Protein AF-A0A3S0G8B0-F1 (afdb_monomer_lite)

Foldseek 3Di:
DVLVVVQVVCVVPVDDDDDDDPDPVSQVPRDPKDFDDDPRDTPDIDD

pLDDT: mean 87.96, std 5.53, range [68.88, 95.81]

Structure (mmCIF, N/CA/C/O backbone):
data_AF-A0A3S0G8B0-F1
#
_entry.id   AF-A0A3S0G8B0-F1
#
loop_
_atom_site.group_PDB
_atom_site.id
_atom_site.type_symbol
_atom_site.label_atom_id
_atom_site.label_alt_id
_atom_site.label_comp_id
_atom_site.label_asym_id
_atom_site.label_entity_id
_atom_site.label_seq_id
_atom_site.pdbx_PDB_ins_code
_atom_site.Cartn_x
_atom_site.Cartn_y
_atom_site.Cartn_z
_atom_site.occupancy
_atom_site.B_iso_or_equiv
_atom_site.auth_seq_id
_atom_site.auth_comp_id
_atom_site.auth_asym_id
_atom_site.auth_atom_id
_atom_site.pdbx_PDB_model_num
ATOM 1 N N . GLU A 1 1 ? 14.127 4.952 1.532 1.00 68.88 1 GLU A N 1
ATOM 2 C CA . GLU A 1 1 ? 14.817 4.159 0.492 1.00 68.88 1 GLU A CA 1
ATOM 3 C C . GLU A 1 1 ? 13.984 2.984 -0.013 1.00 68.88 1 GLU A C 1
ATOM 5 O O . GLU A 1 1 ? 13.548 3.063 -1.148 1.00 68.88 1 GLU A O 1
ATOM 10 N N . MET A 1 2 ? 13.654 1.964 0.793 1.00 80.00 2 MET A N 1
ATOM 11 C CA . MET A 1 2 ? 12.967 0.742 0.307 1.00 80.00 2 MET A CA 1
ATOM 12 C C . MET A 1 2 ? 11.621 0.979 -0.412 1.00 80.00 2 MET A C 1
ATOM 14 O O . MET A 1 2 ? 11.359 0.380 -1.448 1.00 80.00 2 MET A O 1
ATOM 18 N N . ARG A 1 3 ? 10.788 1.898 0.086 1.00 78.06 3 ARG A N 1
ATOM 19 C CA . ARG A 1 3 ? 9.491 2.253 -0.527 1.00 78.06 3 ARG A CA 1
ATOM 20 C C . ARG A 1 3 ? 9.600 2.811 -1.952 1.00 78.06 3 ARG A C 1
ATOM 22 O O . ARG A 1 3 ? 8.767 2.491 -2.792 1.00 78.06 3 ARG A O 1
ATOM 29 N N . PHE A 1 4 ? 10.649 3.583 -2.241 1.00 82.12 4 PHE A N 1
ATOM 30 C CA . PHE A 1 4 ? 10.898 4.066 -3.602 1.00 82.12 4 PHE A CA 1
ATOM 31 C C . PHE A 1 4 ? 11.287 2.924 -4.535 1.00 82.12 4 PHE A C 1
ATOM 33 O O . PHE A 1 4 ? 10.851 2.907 -5.677 1.00 82.12 4 PHE A O 1
ATOM 40 N N . GLU A 1 5 ? 12.047 1.950 -4.038 1.00 84.62 5 GLU A N 1
ATOM 41 C CA . GLU A 1 5 ? 12.464 0.798 -4.834 1.00 84.62 5 GLU A CA 1
ATOM 42 C C . GLU A 1 5 ? 11.288 -0.135 -5.146 1.00 84.62 5 GLU A C 1
ATOM 44 O O . GLU A 1 5 ? 11.141 -0.582 -6.279 1.00 84.62 5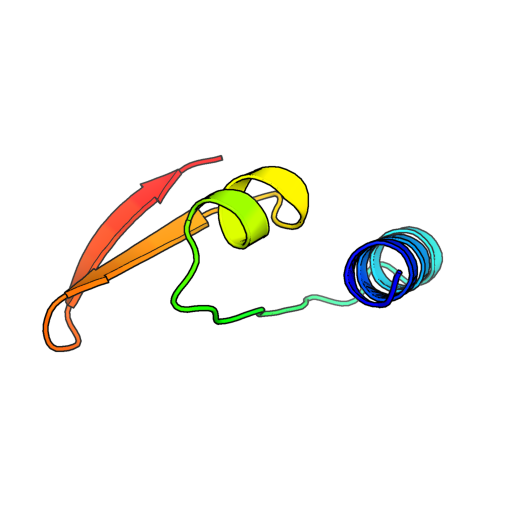 GLU A O 1
ATOM 49 N N . ILE A 1 6 ? 10.388 -0.358 -4.180 1.00 83.12 6 ILE A N 1
ATOM 50 C CA . ILE A 1 6 ? 9.145 -1.112 -4.410 1.00 83.12 6 ILE A CA 1
ATOM 51 C C . ILE A 1 6 ? 8.273 -0.406 -5.453 1.00 83.12 6 ILE A C 1
ATOM 53 O O . ILE A 1 6 ? 7.784 -1.064 -6.370 1.00 83.12 6 ILE A O 1
ATOM 57 N N . ARG A 1 7 ? 8.114 0.923 -5.357 1.00 82.62 7 ARG A N 1
ATOM 58 C CA . ARG A 1 7 ? 7.350 1.693 -6.349 1.00 82.62 7 ARG A CA 1
ATOM 59 C C . ARG A 1 7 ? 8.012 1.652 -7.729 1.00 82.62 7 ARG A C 1
ATOM 61 O O . ARG A 1 7 ? 7.331 1.388 -8.707 1.00 82.62 7 ARG A O 1
ATOM 68 N N . ARG A 1 8 ? 9.341 1.782 -7.803 1.00 87.62 8 ARG A N 1
ATOM 69 C CA . ARG A 1 8 ? 10.113 1.654 -9.050 1.00 87.62 8 ARG A CA 1
ATOM 70 C C . ARG A 1 8 ? 9.893 0.297 -9.720 1.00 87.62 8 ARG A C 1
ATOM 72 O O . ARG A 1 8 ? 9.644 0.248 -10.918 1.00 87.62 8 ARG A O 1
ATOM 79 N N . LEU A 1 9 ? 9.958 -0.793 -8.953 1.00 87.56 9 LEU A N 1
ATOM 80 C CA . LEU A 1 9 ? 9.713 -2.146 -9.459 1.00 87.56 9 LEU A CA 1
ATOM 81 C C . LEU A 1 9 ? 8.253 -2.342 -9.887 1.00 87.56 9 LEU A C 1
ATOM 83 O O . LEU A 1 9 ? 7.994 -2.972 -10.911 1.00 87.56 9 LEU A O 1
ATOM 87 N N . HIS A 1 10 ? 7.297 -1.800 -9.132 1.00 85.19 10 HIS A N 1
ATOM 88 C CA . HIS A 1 10 ? 5.889 -1.819 -9.522 1.00 85.19 10 HIS A CA 1
ATOM 89 C C . HIS A 1 10 ? 5.661 -1.058 -10.835 1.00 85.19 10 HIS A C 1
ATOM 91 O O . HIS A 1 10 ? 5.012 -1.592 -11.727 1.00 85.19 10 HIS A O 1
ATOM 97 N N . ASP A 1 11 ? 6.249 0.126 -11.004 1.00 85.25 11 ASP A N 1
ATOM 98 C CA . ASP A 1 11 ? 6.119 0.926 -12.227 1.00 85.25 11 ASP A CA 1
ATOM 99 C C . ASP A 1 11 ? 6.796 0.249 -13.436 1.00 85.25 11 ASP A C 1
ATOM 101 O O . ASP A 1 11 ? 6.286 0.313 -14.558 1.00 85.25 11 ASP A O 1
ATOM 105 N N . GLU A 1 12 ? 7.926 -0.429 -13.205 1.00 91.75 12 GLU A N 1
ATOM 106 C CA . GLU A 1 12 ? 8.698 -1.152 -14.222 1.00 91.75 12 GLU A CA 1
ATOM 107 C C . GLU A 1 12 ? 7.978 -2.420 -14.710 1.00 91.75 12 GLU A C 1
ATOM 109 O O . GLU A 1 12 ? 7.872 -2.645 -15.916 1.00 91.75 12 GLU A O 1
ATOM 114 N N . PHE A 1 13 ? 7.446 -3.235 -13.793 1.00 88.94 13 PHE A N 1
ATOM 115 C CA . PHE A 1 13 ? 6.876 -4.550 -14.121 1.00 88.94 13 PHE A CA 1
ATOM 116 C C . PHE A 1 13 ? 5.343 -4.603 -14.120 1.00 88.94 13 PHE A C 1
ATOM 118 O O . PHE A 1 13 ? 4.762 -5.547 -14.653 1.00 88.94 13 PHE A O 1
ATOM 125 N N . ARG A 1 14 ? 4.677 -3.600 -13.541 1.00 84.69 14 ARG A N 1
ATOM 126 C CA . ARG A 1 14 ? 3.212 -3.458 -13.443 1.00 84.69 14 ARG A CA 1
ATOM 127 C C . ARG A 1 14 ? 2.488 -4.645 -12.810 1.00 84.69 14 ARG A C 1
ATOM 129 O O . ARG A 1 14 ? 1.343 -4.941 -13.153 1.00 84.69 14 ARG A O 1
ATOM 136 N N . TYR A 1 15 ? 3.137 -5.333 -11.876 1.00 87.75 15 TYR A N 1
ATOM 137 C CA . TYR A 1 15 ? 2.483 -6.392 -11.114 1.00 87.75 15 TYR A CA 1
ATOM 138 C C . TYR A 1 15 ? 1.422 -5.818 -10.183 1.00 87.75 15 TYR A C 1
ATOM 140 O O . TYR A 1 15 ? 1.629 -4.780 -9.559 1.00 87.75 15 TYR A O 1
ATOM 148 N N . THR A 1 16 ? 0.302 -6.521 -10.037 1.00 89.94 16 THR A N 1
ATOM 149 C CA . THR A 1 16 ? -0.666 -6.200 -8.989 1.00 89.94 16 THR A CA 1
ATOM 150 C C . THR A 1 16 ? -0.016 -6.432 -7.626 1.00 89.94 16 THR A C 1
ATOM 152 O O . THR A 1 16 ? 0.301 -7.567 -7.271 1.00 89.94 16 THR A O 1
ATOM 155 N N . THR A 1 17 ? 0.176 -5.355 -6.868 1.00 88.12 17 THR A N 1
ATOM 156 C CA . THR A 1 17 ? 0.851 -5.373 -5.567 1.00 88.12 17 THR A CA 1
ATOM 157 C C . THR A 1 17 ? -0.130 -4.963 -4.477 1.00 88.12 17 THR A C 1
ATOM 159 O O . THR A 1 17 ? -0.836 -3.969 -4.617 1.00 88.12 17 THR A O 1
ATOM 162 N N . VAL A 1 18 ? -0.146 -5.705 -3.369 1.00 90.69 18 VAL A N 1
ATOM 163 C CA . VAL A 1 18 ? -0.848 -5.311 -2.141 1.00 90.69 18 VAL A CA 1
ATOM 164 C C . VAL A 1 18 ? 0.205 -5.009 -1.081 1.00 90.69 18 VAL A C 1
ATOM 166 O O . VAL A 1 18 ? 0.991 -5.885 -0.722 1.00 90.69 18 VAL A O 1
ATOM 169 N N . TYR A 1 19 ? 0.229 -3.769 -0.594 1.00 88.75 19 TYR A N 1
ATOM 170 C CA . TYR A 1 19 ? 1.120 -3.317 0.474 1.00 88.75 19 TYR A CA 1
ATOM 171 C C . TYR A 1 19 ? 0.292 -2.978 1.714 1.00 88.75 19 TYR A C 1
ATOM 173 O O . TYR A 1 19 ? -0.688 -2.242 1.621 1.00 88.75 19 TYR A O 1
ATOM 181 N N . VAL A 1 20 ? 0.679 -3.519 2.870 1.00 92.06 20 VAL A N 1
ATOM 182 C CA . VAL A 1 20 ? -0.010 -3.301 4.148 1.00 92.06 20 VAL A CA 1
ATOM 183 C C . VAL A 1 20 ? 0.962 -2.642 5.111 1.00 92.06 20 VAL A C 1
ATOM 185 O O . VAL A 1 20 ? 2.072 -3.127 5.316 1.00 92.06 20 VAL A O 1
ATOM 188 N N . THR A 1 21 ? 0.535 -1.538 5.710 1.00 90.69 21 THR A N 1
ATOM 189 C CA . THR A 1 21 ? 1.314 -0.784 6.691 1.00 90.69 21 THR A CA 1
ATOM 190 C C . THR A 1 21 ? 0.384 -0.233 7.765 1.00 90.69 21 THR A C 1
ATOM 192 O O . THR A 1 21 ? -0.812 -0.048 7.537 1.00 90.69 21 THR A O 1
ATOM 195 N N . HIS A 1 22 ? 0.942 0.026 8.943 1.00 92.00 22 HIS A N 1
ATOM 196 C CA . HIS A 1 22 ? 0.257 0.761 10.004 1.00 92.00 22 HIS A CA 1
ATOM 197 C C . HIS A 1 22 ? 0.514 2.277 9.923 1.00 92.00 22 HIS A C 1
ATOM 199 O O . HIS A 1 22 ? -0.098 3.031 10.677 1.00 92.00 22 HIS A O 1
ATOM 205 N N . ASP A 1 23 ? 1.388 2.733 9.017 1.00 91.31 23 ASP A N 1
ATOM 206 C CA . ASP A 1 23 ? 1.679 4.151 8.791 1.00 91.31 23 ASP A CA 1
ATOM 207 C C . ASP A 1 23 ? 0.894 4.689 7.586 1.00 91.31 23 ASP A C 1
ATOM 209 O O . ASP A 1 23 ? 1.112 4.313 6.433 1.00 91.31 23 ASP A O 1
ATOM 213 N N . GLN A 1 24 ? -0.007 5.628 7.855 1.00 84.75 24 GLN A N 1
ATOM 214 C CA . GLN A 1 24 ? -0.841 6.256 6.834 1.00 84.75 24 GLN A CA 1
ATOM 215 C C . GLN A 1 24 ? -0.019 7.044 5.804 1.00 84.75 24 GLN A C 1
ATOM 217 O O . GLN A 1 24 ? -0.375 7.073 4.629 1.00 84.75 24 GLN A O 1
ATOM 222 N N . THR A 1 25 ? 1.107 7.641 6.198 1.00 89.06 25 THR A N 1
ATOM 223 C CA . THR A 1 25 ? 1.971 8.417 5.293 1.00 89.06 25 THR A CA 1
ATOM 224 C C . THR A 1 25 ? 2.588 7.520 4.223 1.00 89.06 25 THR A C 1
ATOM 226 O O . THR A 1 25 ? 2.713 7.906 3.059 1.00 89.06 25 THR A O 1
ATOM 229 N N . GLU A 1 26 ? 2.962 6.298 4.599 1.00 85.88 26 GLU A N 1
ATOM 230 C CA . GLU A 1 26 ? 3.493 5.313 3.659 1.00 85.88 26 GLU A CA 1
ATOM 231 C C . GLU A 1 26 ? 2.430 4.867 2.654 1.00 85.88 26 GLU A C 1
ATOM 233 O O . GLU A 1 26 ? 2.708 4.813 1.456 1.00 85.88 26 GLU A O 1
ATOM 238 N N . ALA A 1 27 ? 1.204 4.618 3.119 1.00 86.94 27 ALA A N 1
ATOM 239 C CA . ALA A 1 27 ? 0.087 4.264 2.248 1.00 86.94 27 ALA A CA 1
ATOM 240 C C . ALA A 1 27 ? -0.214 5.376 1.226 1.00 86.94 27 ALA A C 1
ATOM 242 O O . ALA A 1 27 ? -0.311 5.100 0.033 1.00 86.94 27 ALA A O 1
ATOM 243 N N . MET A 1 28 ? -0.257 6.634 1.678 1.00 85.75 28 MET A N 1
ATOM 244 C CA . MET A 1 28 ? -0.551 7.807 0.839 1.00 85.75 28 MET A CA 1
ATOM 245 C C . MET A 1 28 ? 0.508 8.092 -0.235 1.00 85.75 28 MET A C 1
ATOM 247 O O . MET A 1 28 ? 0.231 8.791 -1.203 1.00 85.75 28 MET A O 1
ATOM 251 N N . THR A 1 29 ? 1.736 7.597 -0.063 1.00 84.19 29 THR A N 1
ATOM 252 C CA . THR A 1 29 ? 2.862 7.903 -0.963 1.00 84.19 29 THR A CA 1
ATOM 253 C C . THR A 1 29 ? 3.207 6.764 -1.916 1.00 84.19 29 THR A C 1
ATOM 255 O O . THR A 1 29 ? 3.802 7.008 -2.968 1.00 84.19 29 THR A O 1
ATOM 258 N N . ALA A 1 30 ? 2.857 5.524 -1.573 1.00 80.06 30 ALA A N 1
ATOM 259 C CA . ALA A 1 30 ? 3.233 4.343 -2.344 1.00 80.06 30 ALA A CA 1
ATOM 260 C C . ALA A 1 30 ? 2.076 3.713 -3.132 1.00 80.06 30 ALA A C 1
ATOM 262 O O . ALA A 1 30 ? 2.346 3.074 -4.145 1.00 80.06 30 ALA A O 1
ATOM 263 N N . ALA A 1 31 ? 0.826 3.873 -2.691 1.00 83.75 31 ALA A N 1
ATOM 264 C CA . ALA A 1 31 ? -0.319 3.192 -3.288 1.00 83.75 31 ALA A CA 1
ATOM 265 C C . ALA A 1 31 ? -1.089 4.083 -4.273 1.00 83.75 31 ALA A C 1
ATOM 267 O O . ALA A 1 31 ? -1.166 5.295 -4.091 1.00 83.75 31 ALA A O 1
ATOM 268 N N . ASP A 1 32 ? -1.682 3.458 -5.291 1.00 84.75 32 ASP A N 1
ATOM 269 C CA . ASP A 1 32 ? -2.637 4.110 -6.201 1.00 84.75 32 ASP A CA 1
ATOM 270 C C . ASP A 1 32 ? -4.085 3.983 -5.705 1.00 84.75 32 ASP A C 1
ATOM 272 O O . ASP A 1 32 ? -4.962 4.740 -6.109 1.00 84.75 32 ASP A O 1
ATOM 276 N N . VAL A 1 33 ? -4.339 2.992 -4.845 1.00 90.25 33 VAL A N 1
ATOM 277 C CA . VAL A 1 33 ? -5.611 2.775 -4.156 1.00 90.25 33 VAL A CA 1
ATOM 278 C C . VAL A 1 33 ? -5.309 2.464 -2.699 1.00 90.25 33 VAL A C 1
ATOM 280 O O . VAL A 1 33 ? -4.505 1.583 -2.391 1.00 90.25 33 VAL A O 1
ATOM 283 N N . ILE A 1 34 ? -5.983 3.166 -1.799 1.00 93.06 34 ILE A N 1
ATOM 284 C CA . ILE A 1 34 ? -5.827 3.050 -0.357 1.00 93.06 34 ILE A CA 1
ATOM 285 C C . ILE A 1 34 ? -7.110 2.481 0.228 1.00 93.06 34 ILE A C 1
ATOM 287 O O . ILE A 1 34 ? -8.208 2.990 -0.005 1.00 93.06 34 ILE A O 1
ATOM 291 N N . VAL A 1 35 ? -6.948 1.424 1.019 1.00 94.94 35 VAL A N 1
ATOM 292 C CA . VAL A 1 35 ? -8.025 0.788 1.77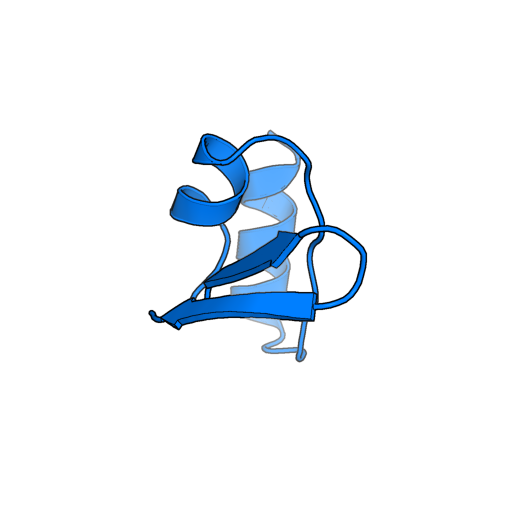2 1.00 94.94 35 VAL A CA 1
ATOM 293 C C . VAL A 1 35 ? -7.710 0.901 3.255 1.00 94.94 35 VAL A C 1
ATOM 295 O O . VAL A 1 35 ? -6.672 0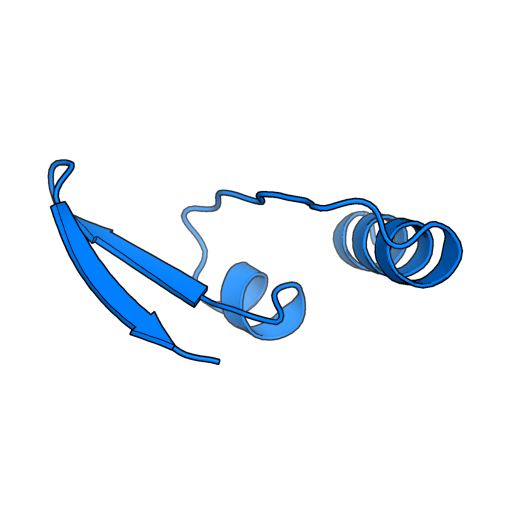.428 3.715 1.00 94.94 35 VAL A O 1
ATOM 298 N N . VAL A 1 36 ? -8.613 1.523 4.009 1.00 94.06 36 VAL A N 1
ATOM 299 C CA . VAL A 1 36 ? -8.526 1.601 5.468 1.00 94.06 36 VAL A CA 1
ATOM 300 C C . VAL A 1 36 ? -9.327 0.452 6.056 1.00 94.06 36 VAL A C 1
ATOM 302 O O . VAL A 1 36 ? -10.505 0.280 5.738 1.00 94.06 36 VAL A O 1
ATOM 305 N N . MET A 1 37 ? -8.685 -0.325 6.927 1.00 94.75 37 MET A N 1
ATOM 306 C CA . MET A 1 37 ? -9.317 -1.440 7.621 1.00 94.75 37 MET A CA 1
ATOM 307 C C . MET A 1 37 ? -9.378 -1.200 9.126 1.00 94.75 37 MET A C 1
ATOM 309 O O . MET A 1 37 ? -8.409 -0.743 9.730 1.00 94.75 37 MET A O 1
ATOM 313 N N . ASN A 1 38 ? -10.495 -1.583 9.737 1.00 94.25 38 ASN A N 1
ATOM 314 C CA . ASN A 1 38 ? -10.693 -1.567 11.178 1.00 94.25 38 ASN A CA 1
ATOM 315 C C . ASN A 1 38 ? -11.379 -2.864 11.621 1.00 94.25 38 ASN A C 1
ATOM 317 O O . ASN A 1 38 ? -12.436 -3.227 11.111 1.00 94.25 38 ASN A O 1
ATOM 321 N N . GLN A 1 39 ? -10.757 -3.590 12.554 1.00 95.50 39 GLN A N 1
ATOM 322 C CA . GLN A 1 39 ? -11.279 -4.860 13.088 1.00 95.50 39 GLN A CA 1
ATOM 323 C C . GLN A 1 39 ? -11.709 -5.869 12.001 1.00 95.50 39 GLN A C 1
ATOM 325 O O . GLN A 1 39 ? -12.711 -6.564 12.136 1.00 95.50 39 GLN A O 1
ATOM 330 N N . GLY A 1 40 ? -10.948 -5.942 10.906 1.00 94.31 40 GLY A N 1
ATOM 331 C CA . GLY A 1 40 ? -11.228 -6.851 9.789 1.00 94.31 40 GLY A CA 1
ATOM 332 C C . GLY A 1 40 ? -12.278 -6.354 8.791 1.00 94.31 40 GLY A C 1
ATOM 333 O O . GLY A 1 40 ? -12.516 -7.036 7.800 1.00 94.31 40 GLY A O 1
ATOM 334 N N . ASN A 1 41 ? -12.860 -5.170 8.996 1.00 95.81 41 ASN A N 1
ATOM 335 C CA . ASN A 1 41 ? -13.800 -4.546 8.066 1.00 95.81 41 ASN A CA 1
ATOM 336 C C . ASN A 1 41 ? -13.119 -3.428 7.272 1.00 95.81 41 ASN A C 1
ATOM 338 O O . ASN A 1 41 ? -12.226 -2.757 7.787 1.00 95.81 41 ASN A O 1
ATOM 342 N N . VAL A 1 42 ? -13.542 -3.223 6.023 1.00 95.06 42 VAL A N 1
ATOM 343 C CA . VAL A 1 42 ? -13.128 -2.066 5.217 1.00 95.06 42 VAL A CA 1
ATOM 344 C C . VAL A 1 42 ? -13.989 -0.871 5.605 1.00 95.06 42 VAL A C 1
ATOM 346 O O . VAL A 1 42 ? -15.205 -0.910 5.445 1.00 95.06 42 VAL A O 1
ATOM 349 N N . GLU A 1 43 ? -13.351 0.186 6.090 1.00 95.44 43 GLU A N 1
ATOM 350 C CA . GLU A 1 43 ? -14.013 1.438 6.476 1.00 95.44 43 GLU A CA 1
ATOM 351 C C . GLU A 1 43 ? -14.034 2.435 5.313 1.00 95.44 43 GLU A C 1
ATOM 353 O O . GLU A 1 43 ? -14.990 3.186 5.130 1.00 95.44 43 GLU A O 1
ATOM 358 N N . GLN A 1 44 ? -12.976 2.436 4.499 1.00 91.81 44 GLN A N 1
ATOM 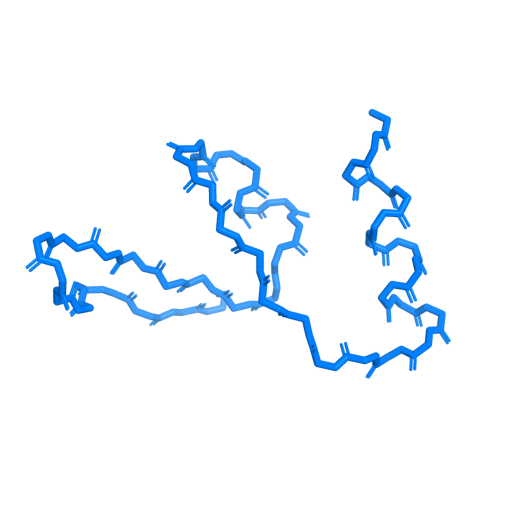359 C CA . GLN A 1 44 ? -12.831 3.340 3.366 1.00 91.81 44 GLN A CA 1
ATOM 360 C C . GLN A 1 44 ? -11.995 2.688 2.266 1.00 91.81 44 GLN A C 1
ATOM 362 O O . GLN A 1 44 ? -11.015 2.003 2.554 1.00 91.81 44 GLN A O 1
ATOM 367 N N . ALA A 1 45 ? -12.358 2.944 1.011 1.00 92.88 45 ALA A N 1
ATOM 368 C CA . ALA A 1 45 ? -11.556 2.625 -0.163 1.00 92.88 45 ALA A CA 1
ATOM 369 C C . ALA A 1 45 ? -11.570 3.828 -1.114 1.00 92.88 45 ALA A C 1
ATOM 371 O O . ALA A 1 45 ? -12.636 4.380 -1.390 1.00 92.88 45 ALA A O 1
ATOM 372 N N . GLY A 1 46 ? -10.403 4.251 -1.594 1.00 85.25 46 GLY A N 1
ATOM 373 C CA . GLY A 1 46 ? -10.274 5.393 -2.500 1.00 85.25 46 GLY A CA 1
ATOM 374 C C . GLY A 1 46 ? -8.921 5.434 -3.198 1.00 85.25 46 GLY A C 1
ATOM 375 O O . GLY A 1 46 ? -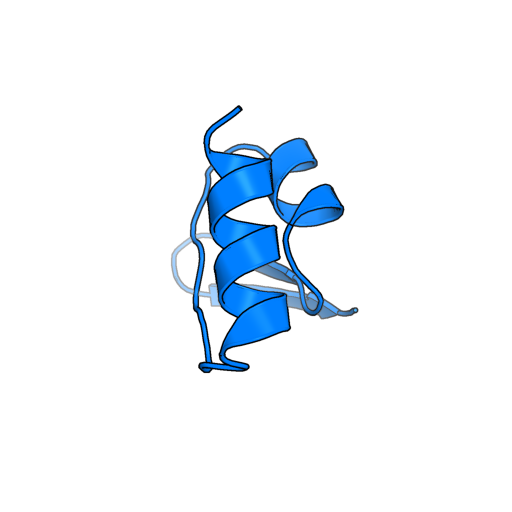8.030 4.669 -2.847 1.00 85.25 46 GLY A O 1
ATOM 376 N N . SER A 1 47 ? -8.795 6.308 -4.192 1.00 79.81 47 SER A N 1
ATOM 377 C CA . SER A 1 47 ? -7.555 6.602 -4.925 1.00 79.81 47 SER A CA 1
ATOM 378 C C . SER A 1 47 ? -6.965 7.933 -4.491 1.00 79.81 47 SER A C 1
ATOM 380 O O . SER A 1 47 ? -7.779 8.885 -4.413 1.00 79.81 47 SER A O 1
#

Radius of gyration: 11.46 Å; chains: 1; bounding box: 29×15×27 Å

Secondary structure (DSSP, 8-state):
-HHHHHHHHHHHH--------S-HHHHHHH-SSEEEEETTEEEEEE-

Sequence (47 aa):
EMRFEIRRLHDEFRYTTVYVTHDQTEAMTAADVIVVMNQGNVEQAG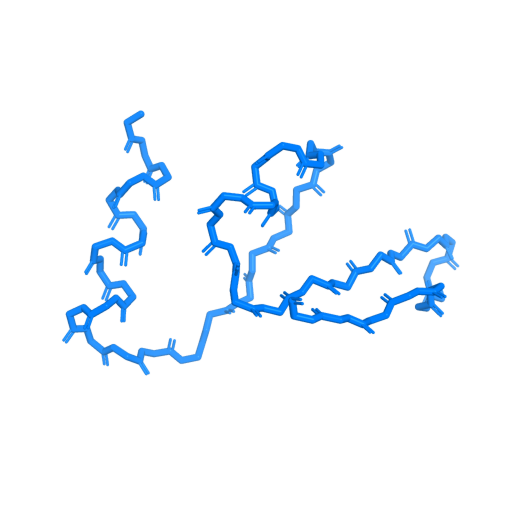S